Protein AF-A0A7V4ZS52-F1 (afdb_monomer_lite)

pLDDT: mean 95.16, std 4.96, range [63.84, 98.0]

Radius of gyration: 14.65 Å; chains: 1; bounding box: 24×25×48 Å

Sequence (64 aa):
MGQIIHKSKIKIFRVEGPTRKAVIEGFPGEIYYGVHGGIKDFYKIEPKEEHPATLDHIISAISA

Foldseek 3Di:
DDDDPDDWDKDWDDDDDQWIWIDTPPDPDIAIAGADDVRCVVVVHDDPDHHHHPVVVVVVVVVD

Structure (mmCIF, N/CA/C/O backbone):
data_AF-A0A7V4ZS52-F1
#
_entry.id   AF-A0A7V4ZS52-F1
#
loop_
_atom_site.group_PDB
_atom_site.id
_atom_site.type_symbol
_atom_site.label_atom_id
_atom_site.label_alt_id
_atom_site.label_comp_id
_atom_site.label_asym_id
_atom_site.label_entity_id
_atom_site.label_seq_id
_atom_site.pdbx_PDB_ins_code
_atom_site.Cartn_x
_atom_site.Cartn_y
_atom_site.Cartn_z
_atom_site.occupancy
_atom_site.B_iso_or_equiv
_atom_site.auth_seq_id
_atom_site.auth_comp_id
_atom_site.auth_asym_id
_atom_site.auth_atom_id
_atom_site.pdbx_PDB_model_num
ATOM 1 N N . MET A 1 1 ? -4.404 9.579 33.280 1.00 76.75 1 MET A N 1
ATOM 2 C CA . MET A 1 1 ? -3.981 9.105 31.940 1.00 76.75 1 MET A CA 1
ATOM 3 C C . MET A 1 1 ? -5.218 8.652 31.184 1.00 76.75 1 MET A C 1
ATOM 5 O O . MET A 1 1 ? -6.066 8.022 31.801 1.00 76.75 1 MET A O 1
ATOM 9 N N . GLY A 1 2 ? -5.357 9.032 29.911 1.00 88.88 2 GLY A N 1
ATOM 10 C CA . GLY A 1 2 ? -6.515 8.667 29.083 1.00 88.88 2 GLY A CA 1
ATOM 11 C C . GLY A 1 2 ? -6.450 7.228 28.560 1.00 88.88 2 GLY A C 1
ATOM 12 O O . GLY A 1 2 ? -5.371 6.640 28.491 1.00 88.88 2 GLY A O 1
ATOM 13 N N . GLN A 1 3 ? -7.605 6.670 28.192 1.00 95.38 3 GLN A N 1
ATOM 14 C CA . GLN A 1 3 ? -7.717 5.339 27.590 1.00 95.38 3 GLN A CA 1
ATOM 15 C C . GLN A 1 3 ? -7.322 5.378 26.106 1.00 95.38 3 GLN A C 1
ATOM 17 O O . GLN A 1 3 ? -7.798 6.226 25.353 1.00 95.38 3 GLN A O 1
ATOM 22 N N . ILE A 1 4 ? -6.490 4.429 25.666 1.00 93.00 4 ILE A N 1
ATOM 23 C CA . ILE A 1 4 ? -6.213 4.216 24.239 1.00 93.00 4 ILE A CA 1
ATOM 24 C C . ILE A 1 4 ? -7.406 3.469 23.638 1.00 93.00 4 ILE A C 1
ATOM 26 O O . ILE A 1 4 ? -7.577 2.278 23.885 1.00 93.00 4 ILE A O 1
ATOM 30 N N . ILE A 1 5 ? -8.228 4.173 22.861 1.00 94.69 5 ILE A N 1
ATOM 31 C CA . ILE A 1 5 ? -9.419 3.598 22.210 1.00 94.69 5 ILE A CA 1
ATOM 32 C C . ILE A 1 5 ? -9.107 2.923 20.870 1.00 94.69 5 ILE A C 1
ATOM 34 O O . ILE A 1 5 ? -9.864 2.072 20.414 1.00 94.69 5 ILE A O 1
ATOM 38 N N . HIS A 1 6 ? -7.992 3.285 20.232 1.00 93.31 6 HIS A N 1
ATOM 39 C CA . HIS A 1 6 ? -7.602 2.737 18.942 1.00 93.31 6 HIS A CA 1
ATOM 40 C C . HIS A 1 6 ? -6.082 2.733 18.787 1.00 93.31 6 HIS A C 1
ATOM 42 O O . HIS A 1 6 ? -5.397 3.700 19.122 1.00 93.31 6 HIS A O 1
ATOM 48 N N . LYS A 1 7 ? -5.562 1.638 18.234 1.00 94.75 7 LYS A N 1
ATOM 49 C CA . LYS A 1 7 ? -4.187 1.523 17.760 1.00 94.75 7 LYS A CA 1
ATOM 50 C C . LYS A 1 7 ? -4.220 0.789 16.430 1.00 94.75 7 LYS A C 1
ATOM 52 O O . LYS A 1 7 ? -4.547 -0.395 16.397 1.00 94.75 7 LYS A O 1
ATOM 57 N N . SER A 1 8 ? -3.850 1.479 15.358 1.00 94.50 8 SER A N 1
ATOM 58 C CA . SER A 1 8 ? -3.715 0.841 14.054 1.00 94.50 8 SER A CA 1
ATOM 59 C C . SER A 1 8 ? -2.549 -0.148 14.080 1.00 94.50 8 SER A C 1
ATOM 61 O O . SER A 1 8 ? -1.452 0.166 14.553 1.00 94.50 8 SER A O 1
ATOM 63 N N . LYS A 1 9 ? -2.798 -1.364 13.598 1.00 96.94 9 LYS A N 1
ATOM 64 C CA . LYS A 1 9 ? -1.785 -2.402 13.415 1.00 96.94 9 LYS A CA 1
ATOM 65 C C . LYS A 1 9 ? -1.910 -2.932 12.001 1.00 96.94 9 LYS A C 1
ATOM 67 O O . LYS A 1 9 ? -2.940 -3.482 11.621 1.00 96.94 9 LYS A O 1
ATOM 72 N N . ILE A 1 10 ? -0.848 -2.755 11.232 1.00 96.94 10 ILE A N 1
ATOM 73 C CA . ILE A 1 10 ? -0.818 -3.084 9.812 1.00 96.94 10 ILE A CA 1
ATOM 74 C C . ILE A 1 10 ? 0.454 -3.880 9.550 1.00 96.94 10 ILE A C 1
ATOM 76 O O . ILE A 1 10 ? 1.529 -3.514 10.030 1.00 96.94 10 ILE A O 1
ATOM 80 N N . LYS A 1 11 ? 0.337 -4.972 8.795 1.00 97.38 11 LYS A N 1
ATOM 81 C CA . LYS A 1 11 ? 1.479 -5.730 8.274 1.00 97.38 11 LYS A CA 1
ATOM 82 C C . LYS A 1 11 ? 1.542 -5.542 6.769 1.00 97.38 11 LYS A C 1
ATOM 84 O O . LYS A 1 11 ? 0.551 -5.795 6.091 1.00 97.38 11 LYS A O 1
ATOM 89 N N . ILE A 1 12 ? 2.694 -5.114 6.261 1.00 97.00 12 ILE A N 1
ATOM 90 C CA . ILE A 1 12 ? 2.924 -4.906 4.828 1.00 97.00 12 ILE A CA 1
ATOM 91 C C . ILE A 1 12 ? 3.976 -5.899 4.349 1.00 97.00 12 ILE A C 1
ATOM 93 O O . ILE A 1 12 ? 5.052 -6.009 4.934 1.00 97.00 12 ILE A O 1
ATOM 97 N N . PHE A 1 13 ? 3.666 -6.595 3.263 1.00 97.56 13 PHE A N 1
ATOM 98 C CA . PHE A 1 13 ? 4.517 -7.599 2.643 1.00 97.56 13 PHE A CA 1
ATOM 99 C C . PHE A 1 13 ? 4.854 -7.188 1.216 1.00 97.56 13 PHE A C 1
ATOM 101 O O . PHE A 1 13 ? 4.013 -6.650 0.493 1.00 97.56 13 PHE A O 1
ATOM 108 N N . ARG A 1 14 ? 6.086 -7.469 0.789 1.00 97.12 14 ARG A N 1
ATOM 109 C CA . ARG A 1 14 ? 6.451 -7.423 -0.627 1.00 97.12 14 ARG A CA 1
ATOM 110 C C . ARG A 1 14 ? 6.054 -8.735 -1.278 1.00 97.12 14 ARG A C 1
ATOM 112 O O . ARG A 1 14 ? 6.521 -9.778 -0.840 1.00 97.12 14 ARG A O 1
ATOM 119 N N . VAL A 1 15 ? 5.204 -8.654 -2.299 1.00 97.06 15 VAL A N 1
ATOM 120 C CA . VAL A 1 15 ? 4.791 -9.827 -3.079 1.00 97.06 15 VAL A CA 1
ATOM 121 C C . VAL A 1 15 ? 5.815 -10.053 -4.184 1.00 97.06 15 VAL A C 1
ATOM 123 O O . VAL A 1 15 ? 6.586 -11.002 -4.136 1.00 97.06 15 VAL A O 1
ATOM 126 N N . GLU A 1 16 ? 5.904 -9.111 -5.119 1.00 96.12 16 GLU A N 1
ATOM 127 C CA . GLU A 1 16 ? 6.865 -9.115 -6.220 1.00 96.12 16 GLU A CA 1
ATOM 128 C C . GLU A 1 16 ? 7.080 -7.683 -6.713 1.00 96.12 16 GLU A C 1
ATOM 130 O O . GLU A 1 16 ? 6.206 -6.840 -6.534 1.00 96.12 16 GLU A O 1
ATOM 135 N N . GLY A 1 17 ? 8.244 -7.374 -7.296 1.00 95.12 17 GLY A N 1
ATOM 136 C CA . GLY A 1 17 ? 8.478 -6.072 -7.938 1.00 95.12 17 GLY A CA 1
ATOM 137 C C . GLY A 1 17 ? 8.011 -4.870 -7.087 1.00 95.12 17 GLY A C 1
ATOM 138 O O . GLY A 1 17 ? 8.429 -4.769 -5.920 1.00 95.12 17 GLY A O 1
ATOM 139 N N . PRO A 1 18 ? 7.175 -3.962 -7.627 1.00 95.94 18 PRO A N 1
ATOM 140 C CA . PRO A 1 18 ? 6.568 -2.855 -6.883 1.00 95.94 18 PRO A CA 1
ATOM 141 C C . PRO A 1 18 ? 5.337 -3.267 -6.056 1.00 95.94 18 PRO A 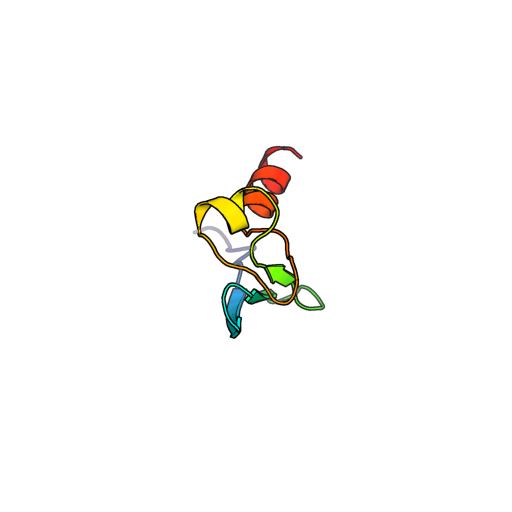C 1
ATOM 143 O O . PRO A 1 18 ? 4.963 -2.539 -5.141 1.0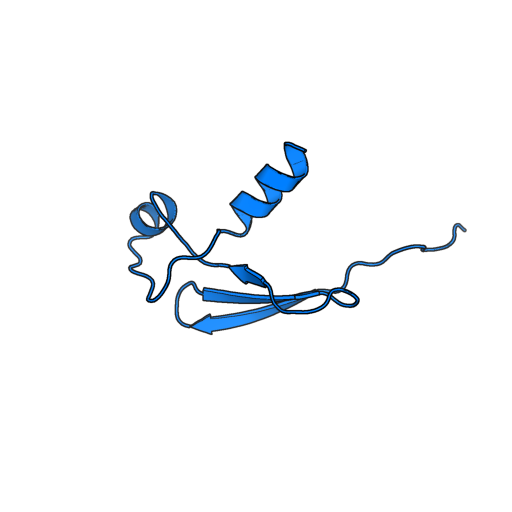0 95.94 18 PRO A O 1
ATOM 146 N N . THR A 1 19 ? 4.753 -4.441 -6.303 1.00 97.88 19 THR A N 1
ATOM 147 C CA . THR A 1 19 ? 3.537 -4.913 -5.637 1.00 97.88 19 THR A CA 1
ATOM 148 C C . THR A 1 19 ? 3.775 -5.183 -4.154 1.00 97.88 19 THR A C 1
ATOM 150 O O . THR A 1 19 ? 4.711 -5.884 -3.734 1.00 97.88 19 THR A O 1
ATOM 153 N N . ARG A 1 20 ? 2.919 -4.591 -3.329 1.00 97.69 20 ARG A N 1
ATOM 154 C CA . ARG A 1 20 ? 2.847 -4.776 -1.884 1.00 97.69 20 ARG A CA 1
ATOM 155 C C . ARG A 1 20 ? 1.445 -5.205 -1.503 1.00 97.69 20 ARG A C 1
ATOM 157 O O . ARG A 1 20 ? 0.478 -4.857 -2.165 1.00 97.69 20 ARG A O 1
ATOM 164 N N . LYS A 1 21 ? 1.362 -5.917 -0.392 1.00 97.75 21 LYS A N 1
ATOM 165 C CA . LYS A 1 21 ? 0.115 -6.382 0.194 1.00 97.75 21 LYS A CA 1
ATOM 166 C C . LYS A 1 21 ? 0.069 -5.969 1.650 1.00 97.75 21 LYS A C 1
ATOM 168 O O . LYS A 1 21 ? 1.013 -6.257 2.387 1.00 97.75 21 LYS A O 1
ATOM 173 N N . ALA A 1 22 ? -1.001 -5.306 2.059 1.00 97.62 22 ALA A N 1
ATOM 174 C CA . ALA A 1 22 ? -1.223 -4.891 3.431 1.00 97.62 22 ALA A CA 1
ATOM 175 C C . ALA A 1 22 ? -2.396 -5.642 4.053 1.00 97.62 22 ALA A C 1
ATOM 177 O O . ALA A 1 22 ? -3.453 -5.792 3.445 1.00 97.62 22 ALA A O 1
ATOM 178 N N . VAL A 1 23 ? -2.194 -6.078 5.292 1.00 97.81 23 VAL A N 1
ATOM 179 C CA . VAL A 1 23 ? -3.218 -6.680 6.146 1.00 97.81 23 VAL A CA 1
ATOM 180 C C . VAL A 1 23 ? -3.399 -5.768 7.352 1.00 97.81 23 VAL A C 1
ATOM 182 O O . VAL A 1 23 ? -2.432 -5.501 8.073 1.00 97.81 23 VAL A O 1
ATOM 185 N N . ILE A 1 24 ? -4.621 -5.280 7.555 1.00 96.62 24 ILE A N 1
ATOM 186 C CA . ILE A 1 24 ? -4.975 -4.356 8.636 1.00 96.62 24 ILE A CA 1
ATOM 187 C C . ILE A 1 24 ? -5.727 -5.141 9.713 1.00 96.62 24 ILE A C 1
ATOM 189 O O . ILE A 1 24 ? -6.735 -5.784 9.434 1.00 9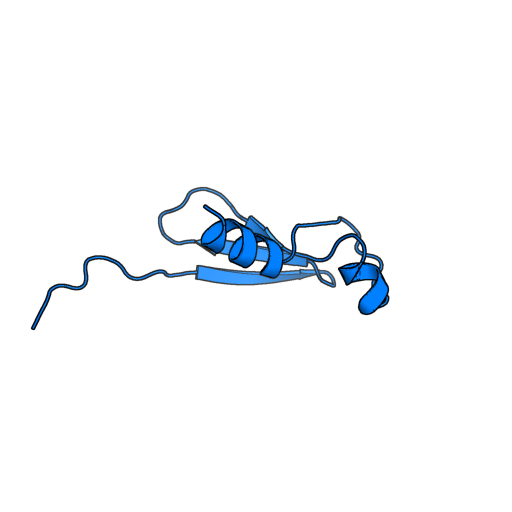6.62 24 ILE A O 1
ATOM 193 N N . GLU A 1 25 ? -5.238 -5.109 10.955 1.00 96.50 25 GLU A N 1
ATOM 194 C CA . GLU A 1 25 ? -5.898 -5.796 12.070 1.00 96.50 25 GLU A CA 1
ATOM 195 C C . GLU A 1 25 ? -7.311 -5.233 12.277 1.00 96.50 25 GLU A C 1
ATOM 197 O O . GLU A 1 25 ? -7.489 -4.026 12.441 1.00 96.50 25 GLU A O 1
ATOM 202 N N . GLY A 1 26 ? -8.312 -6.117 12.271 1.00 94.75 26 GLY A N 1
ATOM 203 C CA . GLY A 1 26 ? -9.718 -5.743 12.437 1.00 94.75 26 GLY A CA 1
ATOM 204 C C . GLY A 1 26 ? -10.438 -5.319 11.152 1.00 94.75 26 GLY A C 1
ATOM 205 O O . GLY A 1 26 ? -11.630 -5.032 11.221 1.00 94.75 26 GLY A O 1
ATOM 206 N N . PHE A 1 27 ? -9.771 -5.318 9.991 1.00 95.06 27 PHE A N 1
ATOM 207 C CA . PHE A 1 27 ? -10.410 -5.088 8.693 1.00 95.06 27 PHE A CA 1
ATOM 208 C C . PHE A 1 27 ? -10.308 -6.348 7.818 1.00 95.06 27 PHE A C 1
ATOM 210 O O . PHE A 1 27 ? -9.210 -6.888 7.663 1.00 95.06 27 PHE A O 1
ATOM 217 N N . PRO A 1 28 ? -11.424 -6.859 7.268 1.00 94.94 28 PRO A N 1
ATOM 218 C CA . PRO A 1 28 ? -11.395 -8.068 6.458 1.00 94.94 28 PRO A CA 1
ATOM 219 C C . PRO A 1 28 ? -10.729 -7.821 5.099 1.00 94.94 28 PRO A C 1
ATOM 221 O O . PRO A 1 28 ? -10.953 -6.800 4.454 1.00 94.94 28 PRO A O 1
ATOM 224 N N . GLY A 1 29 ? -9.967 -8.811 4.638 1.00 95.25 29 GLY A N 1
ATOM 225 C CA . GLY A 1 29 ? -9.318 -8.786 3.330 1.00 95.25 29 GLY A CA 1
ATOM 226 C C .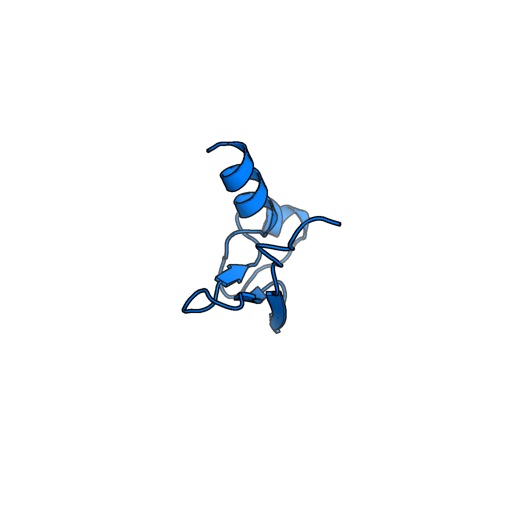 GLY A 1 29 ? -7.914 -8.188 3.343 1.00 95.25 29 GLY A C 1
ATOM 227 O O . GLY A 1 29 ? -7.284 -8.000 4.385 1.00 95.25 29 GLY A O 1
ATOM 228 N N . GLU A 1 30 ? -7.402 -7.951 2.141 1.00 95.81 30 GLU A N 1
ATOM 229 C CA . GLU A 1 30 ? -6.039 -7.495 1.899 1.00 95.81 30 GLU A CA 1
ATOM 230 C C . GLU A 1 30 ? -6.081 -6.324 0.925 1.00 95.81 30 GLU A C 1
ATOM 232 O O . GLU A 1 30 ? -6.885 -6.312 -0.008 1.00 95.81 30 GLU A O 1
ATOM 237 N N . ILE A 1 31 ? -5.210 -5.340 1.137 1.00 96.88 31 ILE A N 1
ATOM 238 C CA . ILE A 1 31 ? -5.094 -4.185 0.249 1.00 96.88 31 ILE A CA 1
ATOM 239 C C . ILE A 1 31 ? -3.813 -4.333 -0.554 1.00 96.88 31 ILE A C 1
ATOM 241 O O . ILE A 1 31 ? -2.725 -4.466 0.016 1.00 96.88 31 ILE A O 1
ATOM 245 N N . TYR A 1 32 ? -3.943 -4.306 -1.875 1.00 97.56 32 TYR A N 1
ATOM 246 C CA . TYR A 1 32 ? -2.806 -4.316 -2.780 1.00 97.56 32 TYR A CA 1
ATOM 247 C C . TYR A 1 32 ? -2.391 -2.888 -3.116 1.00 97.56 32 TYR A C 1
ATOM 249 O O . TYR A 1 32 ? -3.221 -2.043 -3.449 1.00 97.56 32 TYR A O 1
ATOM 257 N N . TYR A 1 33 ? -1.089 -2.640 -3.026 1.00 97.69 33 TYR A N 1
ATOM 258 C CA . TYR A 1 33 ? -0.463 -1.395 -3.444 1.00 97.69 33 TYR A CA 1
ATOM 259 C C . TYR A 1 33 ? 0.591 -1.672 -4.502 1.00 97.69 33 TYR A C 1
ATOM 261 O O . TYR A 1 33 ? 1.202 -2.742 -4.526 1.00 97.69 33 TYR A O 1
ATOM 269 N N . GLY A 1 34 ? 0.864 -0.681 -5.335 1.00 97.38 34 GLY A N 1
ATOM 270 C CA . GLY A 1 34 ? 1.884 -0.798 -6.363 1.00 97.38 34 GLY A CA 1
ATOM 271 C C . GLY A 1 34 ? 2.164 0.537 -7.019 1.00 97.38 34 GLY A C 1
ATOM 272 O O . GLY A 1 34 ? 2.300 1.557 -6.345 1.00 97.38 34 GLY A O 1
ATOM 273 N N . VAL A 1 35 ? 2.303 0.497 -8.335 1.00 98.00 35 VAL A N 1
ATOM 274 C CA . VAL A 1 35 ? 2.528 1.668 -9.178 1.00 98.00 35 VAL A CA 1
ATOM 275 C C . VAL A 1 35 ? 1.580 1.595 -10.368 1.00 98.00 35 VAL A C 1
ATOM 277 O O . VAL A 1 35 ? 1.247 0.501 -10.826 1.00 98.00 35 VAL A O 1
ATOM 280 N N . HIS A 1 36 ? 1.164 2.758 -10.857 1.00 97.62 36 HIS A N 1
ATOM 281 C CA . HIS A 1 36 ? 0.306 2.927 -12.030 1.00 97.62 36 HIS A CA 1
ATOM 282 C C . HIS A 1 36 ? 0.618 4.264 -12.712 1.00 97.62 36 HIS A C 1
ATOM 284 O O . HIS A 1 36 ? 1.283 5.124 -12.117 1.00 97.62 36 HIS A O 1
ATOM 290 N N . GLY A 1 37 ? 0.173 4.421 -13.962 1.00 96.62 37 GLY A N 1
ATOM 291 C CA . GLY A 1 37 ? 0.275 5.672 -14.725 1.00 96.62 37 GLY A CA 1
ATOM 292 C C . GLY A 1 37 ? 1.646 6.364 -14.644 1.00 96.62 37 GLY A C 1
ATOM 293 O O . GLY A 1 37 ? 2.698 5.735 -14.744 1.00 96.62 37 GLY A O 1
ATOM 294 N N . GLY A 1 38 ? 1.654 7.674 -14.384 1.00 96.56 38 GLY A N 1
ATOM 295 C CA . GLY A 1 38 ? 2.900 8.451 -14.326 1.00 96.56 38 GLY A CA 1
ATOM 296 C C . GLY A 1 38 ? 3.894 8.001 -13.241 1.00 96.56 38 GLY A C 1
ATOM 297 O O . GLY A 1 38 ? 5.086 8.278 -13.357 1.00 96.56 38 GLY A O 1
ATOM 298 N N . ILE A 1 39 ? 3.447 7.280 -12.203 1.00 96.06 39 ILE A N 1
ATOM 299 C CA . ILE A 1 39 ? 4.334 6.759 -11.152 1.00 96.06 39 ILE A CA 1
ATOM 300 C C . ILE A 1 39 ? 5.206 5.635 -11.716 1.00 96.06 39 ILE A C 1
ATOM 302 O O . ILE A 1 39 ? 6.416 5.614 -11.475 1.00 96.06 39 ILE A O 1
ATOM 306 N N . LYS A 1 40 ? 4.615 4.707 -12.482 1.00 96.69 40 LYS A N 1
ATOM 307 C CA . LYS A 1 40 ? 5.375 3.603 -13.079 1.00 96.69 40 LYS A CA 1
ATOM 308 C C . LYS A 1 40 ? 6.373 4.112 -14.128 1.00 96.69 40 LYS A C 1
ATOM 310 O O . LYS A 1 40 ? 7.511 3.643 -14.150 1.00 96.69 40 LYS A O 1
ATOM 315 N N . ASP A 1 41 ? 6.000 5.155 -14.874 1.00 97.56 41 ASP A N 1
ATOM 316 C CA . ASP A 1 41 ? 6.863 5.813 -15.863 1.00 97.56 41 ASP A CA 1
ATOM 317 C C . ASP A 1 41 ? 8.041 6.537 -15.203 1.00 97.56 41 ASP A C 1
ATOM 319 O O . ASP A 1 41 ? 9.191 6.380 -15.620 1.00 97.56 41 ASP A O 1
ATOM 323 N N . PHE A 1 42 ? 7.778 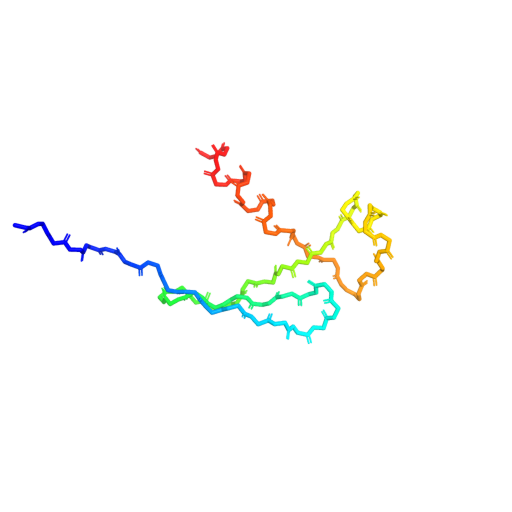7.284 -14.124 1.00 96.50 42 PHE A N 1
ATOM 324 C CA . PHE A 1 42 ? 8.811 7.985 -13.361 1.00 96.50 42 PHE A CA 1
ATOM 325 C C . PHE A 1 42 ? 9.871 7.020 -12.816 1.00 96.50 42 PHE A C 1
ATOM 327 O O . PHE A 1 42 ? 11.072 7.276 -12.935 1.00 96.50 42 PHE A O 1
ATOM 334 N N . TYR A 1 43 ? 9.436 5.885 -12.263 1.00 94.62 43 TYR A N 1
ATOM 335 C CA . TYR A 1 43 ? 10.341 4.856 -11.751 1.00 94.62 43 TYR A CA 1
ATOM 336 C C . TYR A 1 43 ? 10.881 3.906 -12.829 1.00 94.62 43 TYR A C 1
ATOM 338 O O . TYR A 1 43 ? 11.767 3.108 -12.521 1.00 94.62 43 TYR A O 1
ATOM 346 N N . LYS A 1 44 ? 10.401 4.001 -14.077 1.00 96.88 44 LYS A N 1
ATOM 347 C CA . LYS A 1 44 ? 10.748 3.109 -15.198 1.00 96.88 44 LYS A CA 1
ATOM 348 C C . LYS A 1 44 ? 10.538 1.630 -14.859 1.00 96.88 44 LYS A C 1
ATOM 350 O O . LYS A 1 44 ? 11.395 0.788 -15.128 1.00 96.88 44 LYS A O 1
ATOM 355 N N . ILE A 1 45 ? 9.412 1.327 -14.221 1.00 96.31 45 ILE A N 1
ATOM 356 C CA . ILE A 1 45 ? 9.029 -0.029 -13.820 1.00 96.31 45 ILE A CA 1
ATOM 357 C C . ILE A 1 45 ? 7.811 -0.436 -14.639 1.00 96.31 45 ILE A C 1
ATOM 359 O O . ILE A 1 45 ? 6.812 0.269 -14.610 1.00 96.31 45 ILE A O 1
ATOM 363 N N . GLU A 1 46 ? 7.854 -1.600 -15.286 1.00 96.31 46 GLU A N 1
ATOM 364 C CA . GLU A 1 46 ? 6.647 -2.230 -15.829 1.00 96.31 46 GLU A CA 1
ATOM 365 C C . GLU A 1 46 ? 6.122 -3.247 -14.803 1.00 96.31 46 GLU A C 1
ATOM 367 O O . GLU A 1 46 ? 6.767 -4.281 -14.580 1.00 96.31 46 GLU A O 1
ATOM 372 N N . PRO A 1 47 ? 5.021 -2.956 -14.089 1.00 95.94 47 PRO A N 1
ATOM 373 C CA . PRO A 1 47 ? 4.448 -3.901 -13.148 1.00 95.94 47 PRO A CA 1
ATOM 374 C C . PRO A 1 47 ? 3.691 -5.005 -13.894 1.00 95.94 47 PRO A C 1
ATOM 376 O O . PRO A 1 47 ? 3.127 -4.790 -14.961 1.00 95.94 47 PRO A O 1
ATOM 379 N N . LYS A 1 48 ? 3.623 -6.195 -13.293 1.00 96.25 48 LYS A N 1
ATOM 380 C CA . LYS A 1 48 ? 2.771 -7.279 -13.803 1.00 96.25 48 LYS A CA 1
ATOM 381 C C . LYS A 1 48 ? 1.284 -6.914 -13.739 1.00 96.25 48 LYS A C 1
ATOM 383 O O . LYS A 1 48 ? 0.520 -7.281 -14.624 1.00 96.25 48 LYS A O 1
ATOM 388 N N . GLU A 1 49 ? 0.900 -6.212 -12.679 1.00 96.75 49 GLU A N 1
ATOM 389 C CA . GLU A 1 49 ? -0.438 -5.680 -12.459 1.00 96.75 49 GLU A CA 1
ATOM 390 C C . GLU A 1 49 ? -0.309 -4.290 -11.836 1.00 96.75 49 GLU A C 1
ATOM 392 O O . GLU A 1 49 ? 0.488 -4.079 -10.914 1.00 96.75 49 GLU A O 1
ATOM 397 N N . GLU A 1 50 ? -1.069 -3.333 -12.360 1.00 97.38 50 GLU A N 1
ATOM 398 C CA . GLU A 1 50 ? -1.135 -1.996 -11.787 1.00 97.38 50 GLU A CA 1
ATOM 399 C C . GLU A 1 50 ? -2.026 -1.995 -10.545 1.00 97.38 50 GLU A C 1
ATOM 401 O O . GLU A 1 50 ? -3.122 -2.553 -10.521 1.00 97.38 50 GLU A O 1
ATOM 406 N N . HIS A 1 51 ? -1.551 -1.325 -9.503 1.00 97.62 51 HIS A N 1
ATOM 407 C CA . HIS A 1 51 ? -2.274 -1.151 -8.250 1.00 97.62 51 HIS A CA 1
ATOM 408 C C . HIS A 1 51 ? -2.157 0.306 -7.807 1.00 97.62 51 HIS A C 1
ATOM 410 O O . HIS A 1 51 ? -1.150 0.950 -8.129 1.00 97.62 51 HIS A O 1
ATOM 416 N N . PRO A 1 52 ? -3.122 0.820 -7.021 1.00 97.44 52 PRO A N 1
ATOM 417 C CA . PRO A 1 52 ? -3.005 2.149 -6.438 1.00 97.44 52 PRO A CA 1
ATOM 418 C C . PRO A 1 52 ? -1.707 2.262 -5.636 1.00 97.44 52 PRO A C 1
ATOM 420 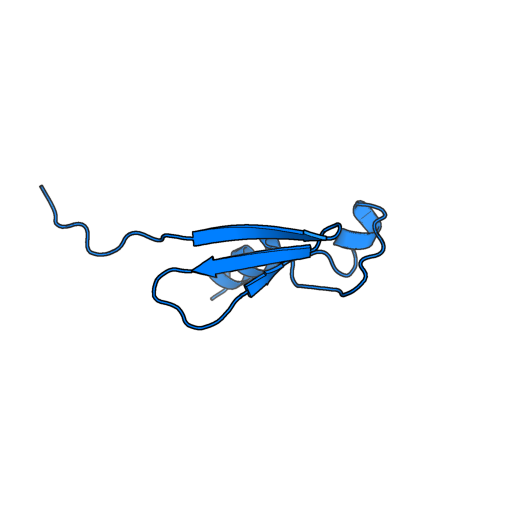O O . PRO A 1 52 ? -1.315 1.349 -4.901 1.00 97.44 52 PRO A O 1
ATOM 423 N N . ALA A 1 53 ? -1.031 3.395 -5.757 1.00 96.94 53 ALA A N 1
ATOM 424 C CA . ALA A 1 53 ? 0.074 3.710 -4.879 1.00 96.94 53 ALA A CA 1
ATOM 425 C C . ALA A 1 53 ? -0.457 3.963 -3.463 1.00 96.94 53 ALA A C 1
ATOM 427 O O . ALA A 1 53 ? -1.595 4.386 -3.245 1.00 96.94 53 ALA A O 1
ATOM 428 N N . THR A 1 54 ? 0.399 3.761 -2.463 1.00 94.69 54 THR A N 1
ATOM 429 C CA . THR A 1 54 ? 0.087 4.175 -1.087 1.00 94.69 54 THR A CA 1
ATOM 430 C C . THR A 1 54 ? -0.209 5.674 -0.999 1.00 94.69 54 THR A C 1
ATOM 432 O O . THR A 1 54 ? -1.022 6.086 -0.175 1.00 94.69 54 THR A O 1
ATOM 435 N N . LEU A 1 55 ? 0.401 6.481 -1.875 1.00 94.88 55 LEU A N 1
ATOM 436 C CA . LEU A 1 55 ? 0.138 7.914 -1.985 1.00 94.88 55 LEU A CA 1
ATOM 437 C C . LEU A 1 55 ? -1.320 8.219 -2.359 1.00 94.88 55 LEU A C 1
ATOM 439 O O . LEU A 1 55 ? -1.909 9.117 -1.764 1.00 94.88 55 LEU A O 1
ATOM 443 N N . ASP A 1 56 ? -1.924 7.452 -3.270 1.00 96.31 56 ASP A N 1
ATOM 444 C CA . ASP A 1 56 ? -3.316 7.674 -3.687 1.00 96.31 56 ASP A CA 1
ATOM 445 C C . ASP A 1 56 ? -4.282 7.504 -2.513 1.00 96.31 56 ASP A C 1
ATOM 447 O O . ASP A 1 56 ? -5.221 8.283 -2.355 1.00 96.31 56 ASP A O 1
ATOM 451 N N . HIS A 1 57 ? -4.022 6.528 -1.638 1.00 93.50 57 HIS A N 1
ATOM 452 C CA . HIS A 1 57 ? -4.816 6.328 -0.426 1.00 93.50 57 HIS A CA 1
ATOM 453 C C . HIS A 1 57 ? -4.666 7.480 0.571 1.00 93.50 57 HIS A C 1
ATOM 455 O O . HIS A 1 57 ? -5.651 7.863 1.197 1.00 93.50 57 HIS A O 1
ATOM 461 N N . ILE A 1 58 ? -3.468 8.058 0.710 1.00 94.31 58 ILE A N 1
ATOM 462 C CA . ILE A 1 58 ? -3.254 9.234 1.568 1.00 94.31 58 ILE A CA 1
ATOM 463 C C . ILE A 1 58 ? -4.027 10.436 1.016 1.00 94.31 58 ILE A C 1
ATOM 465 O O . ILE A 1 58 ? -4.745 11.093 1.764 1.00 94.31 58 ILE A O 1
ATOM 469 N N . ILE A 1 59 ? -3.924 10.701 -0.289 1.00 96.19 59 ILE A N 1
ATOM 470 C CA . ILE A 1 59 ? -4.648 11.804 -0.939 1.00 96.19 59 ILE A CA 1
ATOM 471 C C . ILE A 1 59 ? -6.159 11.606 -0.800 1.00 96.19 59 ILE A C 1
ATOM 473 O O . ILE A 1 59 ? -6.869 12.548 -0.448 1.00 96.19 59 ILE A O 1
ATOM 477 N N . SER A 1 60 ? -6.643 10.380 -1.010 1.00 95.69 60 SER A N 1
ATOM 478 C CA . SER A 1 60 ? -8.057 10.030 -0.839 1.00 95.69 60 SER A CA 1
ATOM 479 C C . SER A 1 60 ? -8.533 10.282 0.593 1.00 95.69 60 SER A C 1
ATOM 481 O O . SER A 1 60 ? -9.610 10.832 0.785 1.00 95.69 60 SER A O 1
ATOM 483 N N . ALA A 1 61 ? -7.718 9.937 1.597 1.00 94.12 61 ALA A N 1
ATOM 484 C CA . ALA A 1 61 ? -8.047 10.144 3.007 1.00 94.12 61 ALA A CA 1
ATOM 485 C C . ALA A 1 61 ? -8.073 11.623 3.426 1.00 94.12 61 ALA A C 1
ATOM 487 O O . ALA A 1 61 ? -8.789 11.966 4.358 1.00 94.12 61 ALA A O 1
ATOM 488 N N . ILE A 1 62 ? -7.286 12.485 2.773 1.00 95.00 62 ILE A N 1
ATOM 489 C CA . ILE A 1 62 ? -7.257 13.934 3.047 1.00 95.00 62 ILE A CA 1
ATOM 490 C C . ILE A 1 62 ? -8.390 14.665 2.316 1.00 95.00 62 ILE A C 1
ATOM 492 O O . ILE A 1 62 ? -8.849 15.705 2.777 1.00 95.00 62 ILE A O 1
ATOM 496 N N . SER A 1 63 ? -8.797 14.153 1.155 1.00 87.94 63 SER A N 1
ATOM 497 C CA . SER A 1 63 ? -9.774 14.809 0.277 1.00 87.94 63 SER A CA 1
ATOM 498 C C . SER A 1 63 ? -11.232 14.476 0.620 1.00 87.94 63 SER A C 1
ATOM 500 O O . SER A 1 63 ? -12.131 15.061 0.018 1.00 87.94 63 SER A O 1
ATOM 502 N N . ALA A 1 64 ? -11.458 13.525 1.530 1.00 63.84 64 ALA A N 1
ATOM 503 C CA . ALA A 1 64 ? -12.766 13.143 2.065 1.00 63.84 64 ALA A CA 1
ATOM 504 C C . ALA A 1 64 ? -13.136 13.995 3.287 1.00 63.84 64 ALA A C 1
ATOM 506 O O . ALA A 1 64 ? -14.333 14.341 3.407 1.00 63.84 64 ALA A O 1
#

Secondary structure (DSSP, 8-state):
---------EEEEEEETTEEEEEETTS-S-EEE---HHHHHHHT---SS----HHHHHHHHHH-